Protein AF-A0A943PWL1-F1 (afdb_monomer_lite)

Radius of gyration: 16.0 Å; chains: 1; bounding box: 58×34×26 Å

Secondary structure (DSSP, 8-state):
--------------TTHHHHHHHHHHHHHHS--SEEEEE-TTS-HHHHHHHHHHHHHHHHHH-TT-EEEEE-S-HHHHHHHTTS--TTEEE-

Foldseek 3Di:
DDDDDDPDDDDDDPPPLVVVLVVLLVDLVPDDPLEDEAECQVDDLVSLLVSQVSSLVSNCVVHVPGAYEYEYNDPVNVVVCVPPPRPRYHYD

Structure (mmCIF, N/CA/C/O backbone):
data_AF-A0A943PWL1-F1
#
_entry.id   AF-A0A943PWL1-F1
#
loop_
_atom_site.group_PDB
_atom_site.id
_atom_site.type_symbol
_atom_site.label_atom_id
_atom_site.label_alt_id
_atom_site.label_comp_id
_atom_site.label_asym_id
_atom_site.label_entity_id
_atom_site.label_seq_id
_atom_site.pdbx_PDB_ins_code
_atom_site.Cartn_x
_atom_site.Cartn_y
_atom_site.Cartn_z
_atom_site.occupancy
_atom_site.B_iso_or_equiv
_atom_site.auth_seq_id
_atom_site.auth_comp_id
_atom_site.auth_asym_id
_atom_site.auth_atom_id
_atom_site.pdbx_PDB_model_num
ATOM 1 N N . MET A 1 1 ? 42.557 24.029 -4.466 1.00 40.28 1 MET A N 1
ATOM 2 C CA . MET A 1 1 ? 41.235 24.632 -4.769 1.00 40.28 1 MET A CA 1
ATOM 3 C C . MET A 1 1 ? 40.140 23.680 -4.301 1.00 40.28 1 MET A C 1
ATOM 5 O O . MET A 1 1 ? 40.006 22.606 -4.871 1.00 40.28 1 MET A O 1
ATOM 9 N N . SER A 1 2 ? 39.411 24.022 -3.236 1.00 48.88 2 SER A N 1
ATOM 10 C CA . SER A 1 2 ? 38.331 23.180 -2.698 1.00 48.88 2 SER A CA 1
ATOM 11 C C . SER A 1 2 ? 37.034 23.438 -3.477 1.00 48.88 2 SER A C 1
ATOM 13 O O . SER A 1 2 ? 36.561 24.575 -3.528 1.00 48.88 2 SER A O 1
ATOM 15 N N . LYS A 1 3 ? 36.481 22.413 -4.141 1.00 48.38 3 LYS A N 1
ATOM 16 C CA . LYS A 1 3 ? 35.210 22.520 -4.878 1.00 48.38 3 LYS A CA 1
ATOM 17 C C . LYS A 1 3 ? 34.060 22.610 -3.868 1.00 48.38 3 LYS A C 1
ATOM 19 O O . LYS A 1 3 ? 33.725 21.621 -3.223 1.00 48.38 3 LYS A O 1
ATOM 24 N N . LYS A 1 4 ? 33.439 23.787 -3.733 1.00 51.34 4 LYS A N 1
ATOM 25 C CA . LYS A 1 4 ? 32.205 23.961 -2.948 1.00 51.34 4 LYS A CA 1
ATOM 26 C C . LYS A 1 4 ? 31.073 23.150 -3.600 1.00 51.34 4 LYS A C 1
ATOM 28 O O . LYS A 1 4 ? 30.667 23.455 -4.719 1.00 51.34 4 LYS A O 1
ATOM 33 N N . LYS A 1 5 ? 30.561 22.127 -2.905 1.00 57.03 5 LYS A N 1
ATOM 34 C CA . LYS A 1 5 ? 29.326 21.408 -3.272 1.00 57.03 5 LYS A CA 1
ATOM 35 C C . LYS A 1 5 ? 28.145 22.378 -3.135 1.00 57.03 5 LYS A C 1
ATOM 37 O O . LYS A 1 5 ? 27.754 22.712 -2.022 1.00 57.03 5 LYS A O 1
ATOM 42 N N . GLN A 1 6 ? 27.587 22.846 -4.249 1.00 54.66 6 GLN A N 1
ATOM 43 C CA . GLN A 1 6 ? 26.293 23.531 -4.240 1.00 54.66 6 GLN A CA 1
ATOM 44 C C . GLN A 1 6 ? 25.178 22.480 -4.176 1.00 54.66 6 GLN A C 1
ATOM 46 O O . GLN A 1 6 ? 24.926 21.795 -5.164 1.00 54.66 6 GLN A O 1
ATOM 51 N N . CYS A 1 7 ? 24.487 22.376 -3.039 1.00 55.16 7 CYS A N 1
ATOM 52 C CA . CYS A 1 7 ? 23.130 21.827 -3.014 1.00 55.16 7 CYS A CA 1
ATOM 53 C C . CYS A 1 7 ? 22.202 22.879 -3.630 1.00 55.16 7 CYS A C 1
ATOM 55 O O . CYS A 1 7 ? 21.814 23.837 -2.965 1.00 55.16 7 CYS A O 1
ATOM 57 N N . LYS A 1 8 ? 21.894 22.735 -4.921 1.00 63.66 8 LYS A N 1
ATOM 58 C CA . LYS A 1 8 ? 20.804 23.478 -5.556 1.00 63.66 8 LYS A CA 1
ATOM 59 C C . LYS A 1 8 ? 19.510 22.738 -5.231 1.00 63.66 8 LYS A C 1
ATOM 61 O O . LYS A 1 8 ? 19.403 21.553 -5.537 1.00 63.66 8 LYS A O 1
ATOM 66 N N . TYR A 1 9 ? 18.565 23.412 -4.581 1.00 59.62 9 TYR A N 1
ATOM 67 C CA . TYR A 1 9 ? 17.222 22.879 -4.375 1.00 59.62 9 TYR A CA 1
ATOM 68 C C . TYR A 1 9 ? 16.631 22.503 -5.733 1.00 59.62 9 TYR A C 1
ATOM 70 O O . TYR A 1 9 ?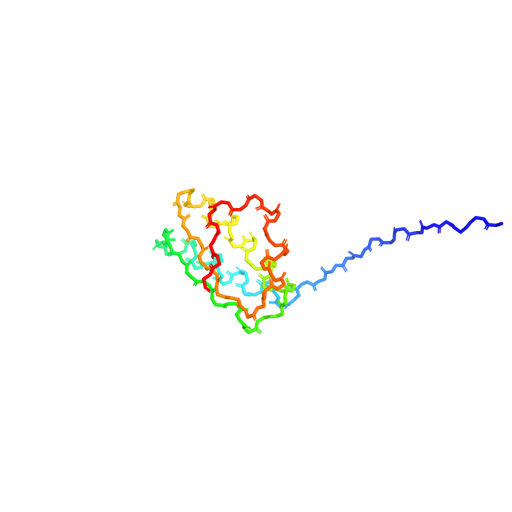 16.505 23.352 -6.615 1.00 59.62 9 TYR A O 1
ATOM 78 N N . LEU A 1 10 ? 16.305 21.227 -5.904 1.00 54.72 10 LEU A N 1
ATOM 79 C CA . LEU A 1 10 ? 15.545 20.756 -7.049 1.00 54.72 10 LEU A CA 1
ATOM 80 C C . LEU A 1 10 ? 14.067 20.850 -6.677 1.00 54.72 10 LEU A C 1
ATOM 82 O O . LEU A 1 10 ? 13.593 20.155 -5.780 1.00 54.72 10 LEU A O 1
ATOM 86 N N . THR A 1 11 ? 13.359 21.761 -7.332 1.00 53.72 11 THR A N 1
ATOM 87 C CA . THR A 1 11 ? 11.899 21.840 -7.295 1.00 53.72 11 THR A CA 1
ATOM 88 C C . THR A 1 11 ? 11.354 20.937 -8.396 1.00 53.72 11 THR A C 1
ATOM 90 O O . THR A 1 11 ? 11.808 21.004 -9.535 1.00 53.72 11 THR A O 1
ATOM 93 N N . PHE A 1 12 ? 10.403 20.070 -8.052 1.00 55.34 12 PHE A N 1
ATOM 94 C CA . PHE A 1 12 ? 9.808 19.115 -8.984 1.00 55.34 12 PHE A CA 1
ATOM 95 C C . PHE A 1 12 ? 8.307 19.382 -9.107 1.00 55.34 12 PHE A C 1
ATOM 97 O O . PHE A 1 12 ? 7.606 19.434 -8.096 1.00 55.34 12 PHE A O 1
ATOM 104 N N . ASP A 1 13 ? 7.822 19.521 -10.341 1.00 54.66 13 ASP A N 1
ATOM 105 C CA . ASP A 1 13 ? 6.394 19.495 -10.660 1.00 54.66 13 ASP A CA 1
ATOM 106 C C . ASP A 1 13 ? 5.981 18.043 -10.960 1.00 54.66 13 ASP A C 1
ATOM 108 O O . ASP A 1 13 ? 6.492 17.399 -11.877 1.00 54.66 13 ASP A O 1
ATOM 112 N N . PHE A 1 14 ? 5.105 17.480 -10.127 1.00 53.59 14 PHE A N 1
ATOM 113 C CA . PHE A 1 14 ? 4.759 16.053 -10.115 1.00 53.59 14 PHE A CA 1
ATOM 114 C C . PHE A 1 14 ? 3.525 15.734 -10.979 1.00 53.59 14 PHE A C 1
ATOM 116 O O . PHE A 1 14 ? 2.579 15.088 -10.515 1.00 53.59 14 PHE A O 1
ATOM 123 N N . SER A 1 15 ? 3.518 16.160 -12.240 1.00 56.34 15 SER A N 1
ATOM 124 C CA . SER A 1 15 ? 2.292 16.307 -13.042 1.00 56.34 15 SER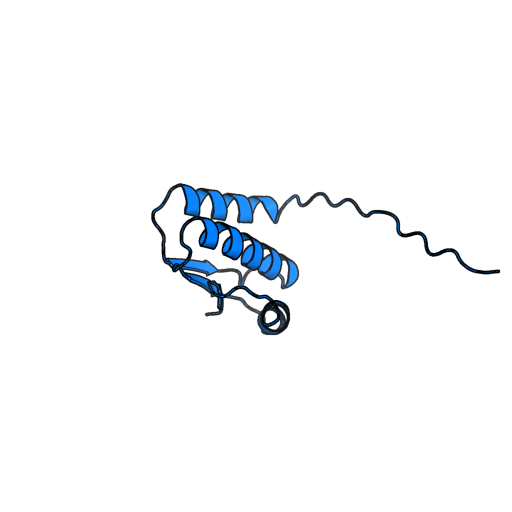 A CA 1
ATOM 125 C C . SER A 1 15 ? 1.599 15.024 -13.563 1.00 56.34 15 SER A C 1
ATOM 127 O O . SER A 1 15 ? 0.602 15.132 -14.276 1.00 56.34 15 SER A O 1
ATOM 129 N N . ASN A 1 16 ? 1.988 13.810 -13.137 1.00 60.78 16 ASN A N 1
ATOM 130 C CA . ASN A 1 16 ? 1.232 12.576 -13.455 1.00 60.78 16 ASN A CA 1
ATOM 131 C C . ASN A 1 16 ? 0.897 11.695 -12.235 1.00 60.78 16 ASN A C 1
ATOM 133 O O . ASN A 1 16 ? -0.269 11.363 -12.014 1.00 60.78 16 ASN A O 1
ATOM 137 N N . SER A 1 17 ? 1.877 11.411 -11.367 1.00 63.12 17 SER A N 1
ATOM 138 C CA . SER A 1 17 ? 1.646 10.685 -10.098 1.00 63.12 17 SER A CA 1
ATOM 139 C C . SER A 1 17 ? 0.617 11.363 -9.178 1.00 63.12 17 SER A C 1
ATOM 141 O O . SER A 1 17 ? -0.074 10.687 -8.415 1.00 63.12 17 SER A O 1
ATOM 143 N N . GLY A 1 18 ? 0.463 12.691 -9.280 1.00 73.69 18 GLY A N 1
ATOM 144 C CA . GLY A 1 18 ? -0.550 13.439 -8.535 1.00 73.69 18 GLY A CA 1
ATOM 145 C C . GLY A 1 18 ? -1.983 13.000 -8.852 1.00 73.69 18 GLY A C 1
ATOM 146 O O . GLY A 1 18 ? -2.784 12.852 -7.937 1.00 73.69 18 GLY A O 1
ATOM 147 N N . LYS A 1 19 ? -2.304 12.705 -10.119 1.00 83.31 19 LYS A N 1
ATOM 148 C CA . LYS A 1 19 ? -3.674 12.340 -10.528 1.00 83.31 19 LYS A CA 1
ATOM 149 C C . LYS A 1 19 ? -4.110 10.992 -9.958 1.00 83.31 19 LYS A C 1
ATOM 151 O O . LYS A 1 19 ? -5.245 10.859 -9.503 1.00 83.31 19 LYS A O 1
ATOM 156 N N . ILE A 1 20 ? -3.211 10.004 -9.963 1.00 85.19 20 ILE A N 1
ATOM 157 C CA . ILE A 1 20 ? -3.493 8.671 -9.410 1.00 85.19 20 ILE A CA 1
ATOM 158 C C . ILE A 1 20 ? -3.727 8.782 -7.904 1.00 85.19 20 ILE A C 1
ATOM 160 O O . ILE A 1 20 ? -4.731 8.287 -7.395 1.00 85.19 20 ILE A O 1
ATOM 164 N N . LEU A 1 21 ? -2.849 9.500 -7.202 1.00 89.25 21 LEU A N 1
ATOM 165 C CA . LEU A 1 21 ? -2.979 9.690 -5.764 1.00 89.25 21 LEU A CA 1
ATOM 166 C C . LEU A 1 21 ? -4.266 10.440 -5.389 1.00 89.25 21 LEU A C 1
ATOM 168 O O . LEU A 1 21 ? -4.956 10.038 -4.456 1.00 89.25 21 LEU A O 1
ATOM 172 N N . GLU A 1 22 ? -4.625 11.496 -6.121 1.00 91.38 22 GLU A N 1
ATOM 173 C CA . GLU A 1 22 ? -5.883 12.216 -5.896 1.00 91.38 22 GLU A CA 1
ATOM 174 C C . GLU A 1 22 ? -7.104 11.318 -6.113 1.00 91.38 22 GLU A C 1
ATOM 176 O O . GLU A 1 22 ? -8.059 11.369 -5.336 1.00 91.38 22 GLU A O 1
ATOM 181 N N . ARG A 1 23 ? -7.068 10.422 -7.107 1.00 91.06 23 ARG A N 1
ATOM 182 C CA . ARG A 1 23 ? -8.132 9.429 -7.303 1.00 91.06 23 ARG A CA 1
ATOM 183 C C . ARG A 1 23 ? -8.263 8.495 -6.098 1.00 91.06 23 ARG A C 1
ATOM 185 O O . ARG A 1 23 ? -9.385 8.262 -5.651 1.00 91.06 23 ARG A O 1
ATOM 192 N N . VAL A 1 24 ? -7.146 8.011 -5.550 1.00 92.19 24 VAL A N 1
ATOM 193 C CA . VAL A 1 24 ? -7.144 7.153 -4.352 1.00 92.19 24 VAL A CA 1
ATOM 194 C C . VAL A 1 24 ? -7.704 7.899 -3.139 1.00 92.19 24 VAL A C 1
ATOM 196 O O . VAL A 1 24 ? -8.612 7.395 -2.479 1.00 92.19 24 VAL A O 1
ATOM 199 N N . LYS A 1 25 ? -7.244 9.128 -2.876 1.00 93.75 25 LYS A N 1
ATOM 200 C CA . LYS A 1 25 ? -7.752 9.954 -1.766 1.00 93.75 25 LYS A C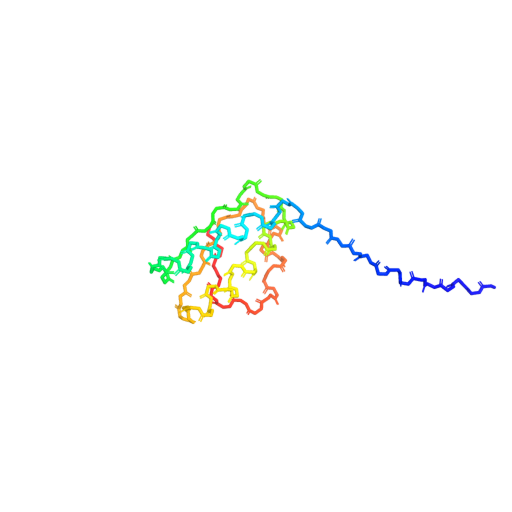A 1
ATOM 201 C C . LYS A 1 25 ? -9.252 10.204 -1.877 1.00 93.75 25 LYS A C 1
ATOM 203 O O . LYS A 1 25 ? -9.983 10.023 -0.904 1.00 93.75 25 LYS A O 1
ATOM 208 N N . ASN A 1 26 ? -9.721 10.582 -3.066 1.00 94.62 26 ASN A N 1
ATOM 209 C CA . ASN A 1 26 ? -11.138 10.829 -3.316 1.00 94.62 26 ASN A CA 1
ATOM 210 C C . ASN A 1 26 ? -11.979 9.569 -3.095 1.00 94.62 26 ASN A C 1
ATOM 212 O O . ASN A 1 26 ? -13.062 9.656 -2.514 1.00 94.62 26 ASN A O 1
ATOM 216 N N . TYR A 1 27 ? -11.469 8.402 -3.497 1.00 93.44 27 TYR A N 1
ATOM 217 C CA . TYR A 1 27 ? -12.122 7.123 -3.242 1.00 93.44 27 TYR A CA 1
ATOM 218 C C . TYR A 1 27 ? -12.222 6.831 -1.739 1.00 93.44 27 TYR A C 1
ATOM 220 O O . TYR A 1 27 ? -13.323 6.635 -1.229 1.00 93.44 27 TYR A O 1
ATOM 228 N N . ILE A 1 28 ? -11.100 6.898 -1.011 1.00 93.44 28 ILE A N 1
ATOM 229 C CA . ILE A 1 28 ? -11.051 6.653 0.440 1.00 93.44 28 ILE A CA 1
ATOM 230 C C . ILE A 1 28 ? -11.973 7.613 1.195 1.00 93.44 28 ILE A C 1
ATOM 232 O O . ILE A 1 28 ? -12.630 7.217 2.156 1.00 93.44 28 ILE A O 1
ATOM 236 N N . LYS A 1 29 ? -12.052 8.879 0.771 1.00 93.62 29 LYS A N 1
ATOM 237 C CA . LYS A 1 29 ? -12.931 9.874 1.390 1.00 93.62 29 LYS A CA 1
ATOM 238 C C . LYS A 1 29 ? -14.404 9.532 1.175 1.00 93.62 29 LYS A C 1
ATOM 240 O O . LYS A 1 29 ? -15.166 9.550 2.141 1.00 93.62 29 LYS A O 1
ATOM 245 N N . LYS A 1 30 ? -14.785 9.223 -0.069 1.00 94.69 30 LYS A N 1
ATOM 246 C CA . LYS A 1 30 ? -16.180 9.040 -0.492 1.00 94.69 30 LYS A CA 1
ATOM 247 C C . LYS A 1 30 ? -16.796 7.727 -0.016 1.00 94.69 30 LYS A C 1
ATOM 249 O O . LYS A 1 30 ? -17.986 7.709 0.280 1.00 94.69 30 LYS A O 1
ATOM 254 N N . TYR A 1 31 ? -16.016 6.653 0.033 1.00 92.06 31 TYR A N 1
ATOM 255 C CA . TYR A 1 31 ? -16.523 5.312 0.311 1.00 92.06 31 TYR A CA 1
ATOM 256 C C . TYR A 1 31 ? -16.109 4.820 1.702 1.00 92.06 31 TYR A C 1
ATOM 258 O O . TYR A 1 31 ? -15.110 5.276 2.273 1.00 92.06 31 TYR A O 1
ATOM 266 N N . ASP A 1 32 ? -16.902 3.902 2.255 1.00 92.69 32 ASP A N 1
ATOM 267 C CA . ASP A 1 32 ? -16.519 3.117 3.426 1.00 92.69 32 ASP A CA 1
ATOM 268 C C . ASP A 1 32 ? -15.692 1.911 2.960 1.00 92.69 32 ASP A C 1
ATOM 270 O O . ASP A 1 32 ? -16.192 1.032 2.261 1.00 92.69 32 ASP A O 1
ATOM 274 N N . CYS A 1 33 ? -14.391 1.938 3.237 1.00 90.62 33 CYS A N 1
ATOM 275 C CA . CYS A 1 33 ? -13.414 0.995 2.691 1.00 90.62 33 CYS A CA 1
ATOM 276 C C . CYS A 1 33 ? -12.301 0.699 3.714 1.00 90.62 33 CYS A C 1
ATOM 278 O O . CYS A 1 33 ? -11.145 1.106 3.528 1.00 90.62 33 CYS A O 1
ATOM 280 N N . PRO A 1 34 ? -12.634 0.006 4.820 1.00 92.56 34 PRO A N 1
ATOM 281 C CA . PRO A 1 34 ? -11.647 -0.401 5.818 1.00 92.56 34 PRO A CA 1
ATOM 282 C C . PRO A 1 34 ? -10.580 -1.335 5.231 1.00 92.56 34 PRO A C 1
ATOM 284 O O . PRO A 1 34 ? -9.446 -1.325 5.703 1.00 92.56 34 PRO A O 1
ATOM 287 N N . GLU A 1 35 ? -10.902 -2.062 4.157 1.00 94.81 35 GLU A N 1
ATOM 288 C CA . GLU A 1 35 ? -9.928 -2.730 3.294 1.00 94.81 35 GLU A CA 1
ATOM 289 C C . GLU A 1 35 ? -10.019 -2.204 1.858 1.00 94.81 35 GLU A C 1
ATOM 291 O O . GLU A 1 35 ? -11.111 -2.030 1.313 1.00 94.81 35 GLU A O 1
ATOM 296 N N . ILE A 1 36 ? -8.870 -1.960 1.230 1.00 94.12 36 ILE A N 1
ATOM 297 C CA . ILE A 1 36 ? -8.774 -1.578 -0.184 1.00 94.12 36 ILE A CA 1
ATOM 298 C C . ILE A 1 36 ? -7.536 -2.218 -0.812 1.00 94.12 36 ILE A C 1
ATOM 300 O O . ILE A 1 36 ? -6.495 -2.316 -0.170 1.00 94.12 36 ILE A O 1
ATOM 304 N N . THR A 1 37 ? -7.653 -2.643 -2.071 1.00 94.88 37 THR A N 1
ATOM 305 C CA . THR A 1 37 ? -6.531 -3.164 -2.861 1.00 94.88 37 THR A CA 1
ATOM 306 C C . THR A 1 37 ? -6.216 -2.202 -3.998 1.00 94.88 37 THR A C 1
ATOM 308 O O . THR A 1 37 ? -7.119 -1.791 -4.727 1.00 94.88 37 THR A O 1
ATOM 311 N N . LEU A 1 38 ? -4.945 -1.838 -4.141 1.00 93.38 38 LEU A N 1
ATOM 312 C CA . LEU A 1 38 ? -4.432 -1.048 -5.254 1.00 93.38 38 LEU A CA 1
ATOM 313 C C . LEU A 1 38 ? -3.603 -1.947 -6.164 1.00 93.38 38 LEU A C 1
ATOM 315 O O . LEU A 1 38 ? -2.650 -2.572 -5.709 1.00 93.38 38 LEU A O 1
ATOM 319 N N . ASP A 1 39 ? -3.936 -1.976 -7.449 1.00 91.56 39 ASP A N 1
ATOM 320 C CA . ASP A 1 39 ? -3.063 -2.570 -8.455 1.00 91.56 39 ASP A CA 1
ATOM 321 C C . ASP A 1 39 ? -2.104 -1.502 -8.987 1.00 91.56 39 ASP A C 1
ATOM 323 O O . ASP A 1 39 ? -2.517 -0.514 -9.600 1.00 91.56 39 ASP A O 1
ATOM 327 N N . LEU A 1 40 ? -0.820 -1.686 -8.691 1.00 89.62 40 LEU A N 1
ATOM 328 C CA . LEU A 1 40 ? 0.277 -0.799 -9.063 1.00 89.62 40 LEU A CA 1
ATOM 329 C C . LEU A 1 40 ? 1.259 -1.494 -10.022 1.00 89.62 40 LEU A C 1
ATOM 331 O O . LEU A 1 40 ? 2.334 -0.955 -10.280 1.00 89.62 40 LEU A O 1
ATOM 335 N N . SER A 1 41 ? 0.911 -2.668 -10.560 1.00 88.19 41 SER A N 1
ATOM 336 C CA . SER A 1 41 ? 1.771 -3.457 -11.457 1.00 88.19 41 SER A CA 1
ATOM 337 C C . SER A 1 41 ? 2.164 -2.718 -12.738 1.00 88.19 41 SER A C 1
ATOM 339 O O . SER A 1 41 ? 3.264 -2.908 -13.251 1.00 88.19 41 SER A O 1
ATOM 341 N N . ALA A 1 42 ? 1.300 -1.824 -13.224 1.00 87.88 42 ALA A N 1
ATOM 342 C CA . ALA A 1 42 ? 1.554 -1.009 -14.410 1.00 87.88 42 ALA A CA 1
ATOM 343 C C . ALA A 1 42 ? 2.532 0.161 -14.172 1.00 87.88 42 ALA A C 1
ATOM 345 O O . ALA A 1 42 ? 2.880 0.870 -15.117 1.00 87.88 42 ALA A O 1
ATOM 346 N N . LEU A 1 43 ? 2.941 0.410 -12.925 1.00 85.31 43 LEU A N 1
ATOM 347 C CA . LEU A 1 43 ? 3.786 1.541 -12.553 1.00 85.31 43 LEU A CA 1
ATOM 348 C C . LEU A 1 43 ? 5.239 1.115 -12.360 1.00 85.31 43 LEU A C 1
ATOM 350 O O . LEU A 1 43 ? 5.539 0.003 -11.928 1.00 85.31 43 LEU A O 1
ATOM 354 N N . ASN A 1 44 ? 6.165 2.041 -12.614 1.00 86.50 44 ASN A N 1
ATOM 355 C CA . ASN A 1 44 ? 7.558 1.805 -12.251 1.00 86.50 44 ASN A CA 1
ATOM 356 C C . ASN A 1 44 ? 7.741 1.811 -10.721 1.00 86.50 44 ASN A C 1
ATOM 358 O O . ASN A 1 44 ? 6.915 2.335 -9.969 1.00 86.50 44 ASN A O 1
ATOM 362 N N . VAL A 1 45 ? 8.874 1.268 -10.266 1.00 85.00 45 VAL A N 1
ATOM 363 C CA . VAL A 1 45 ? 9.227 1.138 -8.841 1.00 85.00 45 VAL A CA 1
ATOM 364 C C . VAL A 1 45 ? 9.065 2.440 -8.051 1.00 85.00 45 VAL A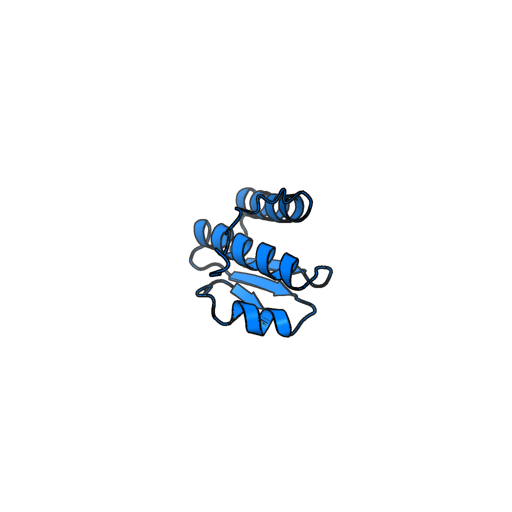 C 1
ATOM 366 O O . VAL A 1 45 ? 8.563 2.416 -6.929 1.00 85.00 45 VAL A O 1
ATOM 369 N N . PHE A 1 46 ? 9.443 3.585 -8.623 1.00 85.06 46 PHE A N 1
ATOM 370 C CA . PHE A 1 46 ? 9.401 4.868 -7.926 1.00 85.06 46 PHE A CA 1
ATOM 371 C C . PHE A 1 46 ? 7.966 5.384 -7.776 1.00 85.06 46 PHE A C 1
ATOM 373 O O . PHE A 1 46 ? 7.556 5.795 -6.689 1.00 85.06 46 PHE A O 1
ATOM 380 N N . GLU A 1 47 ? 7.182 5.327 -8.853 1.00 85.94 47 GLU A N 1
ATOM 381 C CA . GLU A 1 47 ? 5.780 5.744 -8.849 1.00 85.94 47 GLU A CA 1
ATOM 382 C C . GLU A 1 47 ? 4.924 4.854 -7.947 1.00 85.94 47 GLU A C 1
ATOM 384 O O . GLU A 1 47 ? 4.169 5.378 -7.123 1.00 85.94 47 GLU A O 1
ATOM 389 N N . ALA A 1 48 ? 5.092 3.532 -8.048 1.00 88.19 48 ALA A N 1
ATOM 390 C CA . ALA A 1 48 ? 4.405 2.565 -7.202 1.00 88.19 48 ALA A CA 1
ATOM 391 C C . ALA A 1 48 ? 4.708 2.823 -5.721 1.00 88.19 48 ALA A C 1
ATOM 393 O O . ALA A 1 48 ? 3.786 2.975 -4.923 1.00 88.19 48 ALA A O 1
ATOM 394 N N . SER A 1 49 ? 5.986 2.985 -5.362 1.00 86.88 49 SER A N 1
ATOM 395 C CA . SER A 1 49 ? 6.399 3.235 -3.975 1.00 86.88 49 SER A CA 1
ATOM 396 C C . SER A 1 49 ? 5.814 4.535 -3.418 1.00 86.88 49 SER A C 1
ATOM 398 O O . SER A 1 49 ? 5.323 4.568 -2.288 1.00 86.88 49 SER A O 1
ATOM 400 N N . LYS A 1 50 ? 5.802 5.606 -4.225 1.00 88.69 50 LYS A N 1
ATOM 401 C CA . LYS A 1 50 ? 5.200 6.892 -3.849 1.00 88.69 50 LYS A CA 1
ATOM 402 C C . LYS A 1 50 ? 3.700 6.759 -3.588 1.00 88.69 50 LYS A C 1
ATOM 404 O O . LYS A 1 50 ? 3.214 7.236 -2.563 1.00 88.69 50 LYS A O 1
ATOM 409 N N . ILE A 1 51 ? 2.963 6.158 -4.523 1.00 89.81 51 ILE A N 1
ATOM 410 C CA . ILE A 1 51 ? 1.508 6.002 -4.403 1.00 89.81 51 ILE A CA 1
ATOM 411 C C . ILE A 1 51 ? 1.176 5.110 -3.215 1.00 89.81 51 ILE A C 1
ATOM 413 O O . ILE A 1 51 ? 0.306 5.470 -2.427 1.00 89.81 51 ILE A O 1
ATOM 417 N N . MET A 1 52 ? 1.901 4.009 -3.046 1.00 90.44 52 MET A N 1
ATOM 418 C CA . MET A 1 52 ? 1.710 3.060 -1.959 1.00 90.44 52 MET A CA 1
ATOM 419 C C . MET A 1 52 ? 1.872 3.722 -0.587 1.00 90.44 52 MET A C 1
ATOM 421 O O . MET A 1 52 ? 0.946 3.690 0.221 1.00 90.44 52 MET A O 1
ATOM 425 N N . LEU A 1 53 ? 2.991 4.413 -0.349 1.00 90.88 53 LEU A N 1
ATOM 426 C CA . LEU A 1 53 ? 3.267 5.047 0.942 1.00 90.88 53 LEU A CA 1
ATOM 427 C C . LEU A 1 53 ? 2.259 6.156 1.278 1.00 90.88 53 LEU A C 1
ATOM 429 O O . LEU A 1 53 ? 1.719 6.204 2.384 1.00 90.88 53 LEU A O 1
ATOM 433 N N . LEU A 1 54 ? 1.978 7.042 0.318 1.00 91.88 54 LEU A N 1
ATOM 434 C CA . LEU A 1 54 ? 1.057 8.161 0.533 1.00 91.88 54 LEU A CA 1
ATOM 435 C C . LEU A 1 54 ? -0.389 7.685 0.704 1.00 91.88 54 LEU A C 1
ATOM 437 O O . LEU A 1 54 ? -1.123 8.239 1.523 1.00 91.88 54 LEU A O 1
ATOM 441 N N . SER A 1 55 ? -0.790 6.645 -0.029 1.00 93.00 55 SER A N 1
ATOM 442 C CA . SER A 1 55 ? -2.106 6.023 0.137 1.00 93.00 55 SER A CA 1
ATOM 443 C C . SER A 1 55 ? -2.217 5.329 1.489 1.00 93.00 55 SER A C 1
ATOM 445 O O . SER A 1 55 ? -3.247 5.467 2.139 1.00 93.00 55 SER A O 1
ATOM 447 N N . SER A 1 56 ? -1.156 4.656 1.952 1.00 92.56 56 SER A N 1
ATOM 448 C CA . SER A 1 56 ? -1.120 3.991 3.261 1.00 92.56 56 SER A CA 1
ATOM 449 C C . SER A 1 56 ? -1.331 4.987 4.391 1.00 92.56 56 SER A C 1
ATOM 451 O O . SER A 1 56 ? -2.194 4.779 5.242 1.00 92.56 56 SER A O 1
ATOM 453 N N . ALA A 1 57 ? -0.595 6.102 4.362 1.00 93.00 57 ALA A N 1
ATOM 454 C CA . ALA A 1 57 ? -0.718 7.161 5.356 1.00 93.00 57 ALA A CA 1
ATOM 455 C C . ALA A 1 57 ? -2.122 7.788 5.353 1.00 93.00 57 ALA A C 1
ATOM 457 O O . ALA A 1 57 ? -2.715 7.983 6.412 1.00 93.00 57 ALA A O 1
ATOM 458 N N . TYR A 1 58 ? -2.680 8.069 4.171 1.00 94.12 58 TYR A N 1
ATOM 459 C CA . TYR A 1 58 ? -4.018 8.651 4.052 1.00 94.12 58 TYR A CA 1
ATOM 460 C C . TYR A 1 58 ? -5.123 7.679 4.492 1.00 94.12 58 TYR A C 1
ATOM 462 O O . TYR A 1 58 ? -6.068 8.069 5.171 1.00 94.12 58 TYR A O 1
ATOM 470 N N . HIS A 1 59 ? -5.002 6.400 4.132 1.00 95.25 59 HIS A N 1
ATOM 471 C CA . HIS A 1 59 ? -5.939 5.355 4.541 1.00 95.25 59 HIS A CA 1
ATOM 472 C C . HIS A 1 59 ? -5.926 5.154 6.057 1.00 95.25 59 HIS A C 1
ATOM 474 O O . HIS A 1 59 ? -6.991 5.160 6.670 1.00 95.25 59 HIS A O 1
ATOM 480 N N . TYR A 1 60 ? -4.737 5.098 6.666 1.00 94.06 60 TYR A N 1
ATOM 481 C CA . TYR A 1 60 ? -4.562 4.958 8.114 1.00 94.06 60 TYR A CA 1
ATOM 482 C C . TYR A 1 60 ? -5.255 6.076 8.905 1.00 94.06 60 TYR A C 1
ATOM 484 O O . TYR A 1 60 ? -5.835 5.818 9.957 1.00 94.06 60 TYR A O 1
ATOM 492 N N . GLN A 1 61 ? -5.256 7.311 8.386 1.00 92.88 61 GLN A N 1
ATOM 493 C CA . GLN A 1 61 ? -5.955 8.434 9.024 1.00 92.88 61 GLN A CA 1
ATOM 494 C C . GLN A 1 61 ? -7.462 8.192 9.172 1.00 92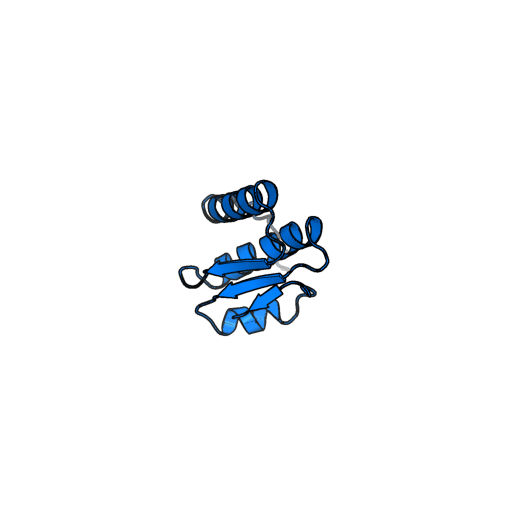.88 61 GLN A C 1
ATOM 496 O O . GLN A 1 61 ? -8.050 8.628 10.159 1.00 92.88 61 GLN A O 1
ATOM 501 N N . LYS A 1 62 ? -8.091 7.511 8.205 1.00 94.50 62 LYS A N 1
ATOM 502 C CA . LYS A 1 62 ? -9.524 7.184 8.248 1.00 94.50 62 LYS A CA 1
ATOM 503 C C . LYS A 1 62 ? -9.785 5.836 8.930 1.00 94.50 62 LYS A C 1
ATOM 505 O O . LYS A 1 62 ? -10.777 5.702 9.640 1.00 94.50 62 LYS A O 1
ATOM 510 N N . TYR A 1 63 ? -8.890 4.864 8.753 1.00 93.88 63 TYR A N 1
ATOM 511 C CA . TYR A 1 63 ? -9.018 3.503 9.274 1.00 93.88 63 TYR A CA 1
ATOM 512 C C . TYR A 1 63 ? -7.706 3.035 9.932 1.00 93.88 63 TYR A C 1
ATOM 514 O O . TYR A 1 63 ? -6.936 2.301 9.314 1.00 93.88 63 TYR A O 1
ATOM 522 N N . PRO A 1 64 ? -7.451 3.371 11.210 1.00 91.75 64 PRO A N 1
ATOM 523 C CA . PRO A 1 64 ? -6.207 2.986 11.890 1.00 91.75 64 PRO A CA 1
ATOM 524 C C . PRO A 1 64 ? -5.988 1.469 12.008 1.00 91.75 64 PRO A C 1
ATOM 526 O O . PRO A 1 64 ? -4.864 1.006 12.164 1.00 91.75 64 PRO A O 1
ATOM 529 N N . LYS A 1 65 ? -7.075 0.690 11.949 1.00 92.94 65 LYS A N 1
ATOM 530 C CA . LYS A 1 65 ? -7.059 -0.784 11.933 1.00 92.94 65 LYS A CA 1
ATOM 531 C C . LYS A 1 65 ? -7.322 -1.371 10.542 1.00 92.94 65 LYS A C 1
ATOM 533 O O . LYS A 1 65 ? -7.451 -2.584 10.411 1.00 92.94 65 LYS A O 1
ATOM 538 N N . GLY A 1 66 ? -7.497 -0.514 9.540 1.00 93.44 66 GLY A N 1
ATOM 539 C CA . GLY A 1 66 ? -7.770 -0.930 8.176 1.00 93.44 66 GLY A CA 1
ATOM 540 C C . GLY A 1 66 ? -6.517 -1.455 7.484 1.00 93.44 66 GLY A C 1
ATOM 541 O O . GLY A 1 66 ? -5.402 -1.264 7.967 1.00 93.44 66 GLY A O 1
ATOM 542 N N . LYS A 1 67 ? -6.711 -2.101 6.335 1.00 94.81 67 LYS A N 1
ATOM 543 C CA . LYS A 1 67 ? -5.626 -2.642 5.516 1.00 94.81 67 LYS A CA 1
ATOM 544 C C . LYS A 1 67 ? -5.638 -2.062 4.107 1.00 94.81 67 LYS A C 1
ATOM 546 O O . LYS A 1 67 ? -6.662 -2.077 3.423 1.00 94.81 67 LYS A O 1
ATOM 551 N N . LEU A 1 68 ? -4.475 -1.605 3.663 1.00 94.12 68 LEU A N 1
ATOM 552 C CA . LEU A 1 68 ? -4.199 -1.246 2.282 1.00 94.12 68 LEU A CA 1
ATOM 553 C C . LEU A 1 68 ? -3.352 -2.351 1.652 1.00 94.12 68 LEU A C 1
ATOM 555 O O . LEU A 1 68 ? -2.179 -2.503 1.979 1.00 94.12 68 LEU A O 1
ATOM 559 N N . LYS A 1 69 ? -3.952 -3.104 0.735 1.00 93.69 69 LYS A N 1
ATOM 560 C CA . LYS A 1 69 ? -3.277 -4.138 -0.047 1.00 93.69 69 LYS A CA 1
ATOM 561 C C . LYS A 1 69 ? -2.735 -3.530 -1.337 1.00 93.69 69 LYS A C 1
ATOM 563 O O . LYS A 1 69 ? -3.399 -2.688 -1.945 1.00 93.69 69 LYS A O 1
ATOM 568 N N . CYS A 1 70 ? -1.542 -3.912 -1.765 1.00 90.75 70 CYS A N 1
ATOM 569 C CA . CYS A 1 70 ? -0.929 -3.408 -2.990 1.00 90.75 70 CYS A CA 1
ATOM 570 C C . CYS A 1 70 ? -0.352 -4.552 -3.816 1.00 90.75 70 CYS A C 1
ATOM 572 O O . CYS A 1 70 ? 0.554 -5.244 -3.362 1.00 90.75 70 CYS A O 1
ATOM 574 N N . HIS A 1 71 ? -0.853 -4.701 -5.039 1.00 90.56 71 HIS A N 1
ATOM 575 C CA . HIS A 1 71 ? -0.274 -5.592 -6.032 1.00 90.56 71 HIS A CA 1
ATOM 576 C C . HIS A 1 71 ? 0.802 -4.839 -6.809 1.00 90.56 71 HIS A C 1
ATOM 578 O O . HIS A 1 71 ? 0.553 -3.749 -7.333 1.00 90.56 71 HIS A O 1
ATOM 584 N N . VAL A 1 72 ? 2.015 -5.383 -6.858 1.00 85.44 72 VAL A N 1
ATOM 585 C CA . VAL A 1 72 ? 3.175 -4.724 -7.468 1.00 85.44 72 VAL A CA 1
ATOM 586 C C . VAL A 1 72 ? 3.92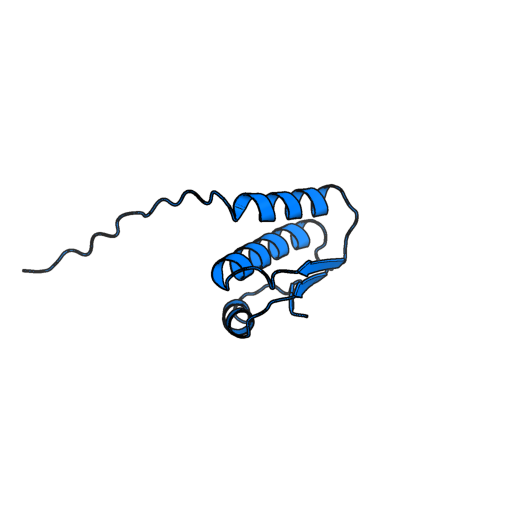2 -5.691 -8.376 1.00 85.44 72 VAL A C 1
ATOM 588 O O . VAL A 1 72 ? 4.045 -6.869 -8.070 1.00 85.44 72 VAL A O 1
ATOM 591 N N . ALA A 1 73 ? 4.470 -5.190 -9.484 1.00 79.94 73 ALA A N 1
ATOM 592 C CA . ALA A 1 73 ? 5.167 -6.036 -10.456 1.00 79.94 73 ALA A CA 1
ATOM 593 C C . ALA A 1 73 ? 6.624 -6.369 -10.075 1.00 79.94 73 ALA A C 1
ATOM 595 O O . ALA A 1 73 ? 7.246 -7.206 -10.721 1.00 79.94 73 ALA A O 1
ATOM 596 N N . SER A 1 74 ? 7.211 -5.684 -9.085 1.00 78.50 74 SER A N 1
ATOM 597 C CA . SER A 1 74 ? 8.655 -5.738 -8.825 1.00 78.50 74 SER A CA 1
ATOM 598 C C . SER A 1 74 ? 8.994 -6.056 -7.372 1.00 78.50 74 SER A C 1
ATOM 600 O O . SER A 1 74 ? 8.603 -5.326 -6.463 1.00 78.50 74 SER A O 1
ATOM 602 N N . GLU A 1 75 ? 9.844 -7.065 -7.171 1.00 77.88 75 GLU A N 1
ATOM 603 C CA . GLU A 1 75 ? 10.440 -7.411 -5.870 1.00 77.88 75 GLU A CA 1
ATOM 604 C C . GLU A 1 75 ? 11.273 -6.264 -5.274 1.00 77.88 75 GLU A C 1
ATOM 606 O O . GLU A 1 75 ? 11.356 -6.109 -4.056 1.00 77.88 75 GLU A O 1
ATOM 611 N N . ASN A 1 76 ? 11.825 -5.381 -6.116 1.00 79.25 76 ASN A N 1
ATOM 612 C CA . ASN A 1 76 ? 12.574 -4.208 -5.657 1.00 79.25 76 ASN A CA 1
ATOM 613 C C . ASN A 1 76 ? 11.710 -3.247 -4.830 1.00 79.25 76 ASN A C 1
ATOM 615 O O . ASN A 1 76 ? 12.239 -2.541 -3.971 1.00 79.25 76 ASN A O 1
ATOM 619 N N . ILE A 1 77 ? 10.392 -3.226 -5.061 1.00 79.75 77 ILE A N 1
ATOM 620 C CA . ILE A 1 77 ? 9.461 -2.428 -4.257 1.00 79.75 77 ILE A CA 1
ATOM 621 C C . ILE A 1 77 ? 9.412 -2.975 -2.829 1.00 79.75 77 ILE A C 1
ATOM 623 O O . ILE A 1 77 ? 9.454 -2.185 -1.888 1.00 79.75 77 ILE A O 1
ATOM 627 N N . MET A 1 78 ? 9.414 -4.302 -2.653 1.00 71.62 78 MET A N 1
ATOM 628 C CA . MET A 1 78 ? 9.415 -4.920 -1.323 1.00 71.62 78 MET A CA 1
ATOM 629 C C . MET A 1 78 ? 10.656 -4.519 -0.523 1.00 71.62 78 MET A C 1
ATOM 631 O O . MET A 1 78 ? 10.543 -4.137 0.638 1.00 71.62 78 MET A O 1
ATOM 635 N N . ASN A 1 79 ? 11.829 -4.521 -1.160 1.00 78.88 79 ASN A N 1
ATOM 636 C CA . ASN A 1 79 ? 13.076 -4.100 -0.515 1.00 78.88 79 ASN A CA 1
ATOM 637 C C . ASN A 1 79 ? 13.077 -2.614 -0.139 1.00 78.88 79 ASN A C 1
ATOM 639 O O . ASN A 1 79 ? 13.658 -2.233 0.873 1.00 78.88 79 ASN A O 1
ATOM 643 N N . LEU A 1 80 ? 12.434 -1.768 -0.946 1.00 77.94 80 LEU A N 1
ATOM 644 C CA . LEU A 1 80 ? 12.381 -0.331 -0.692 1.00 77.94 80 LEU A CA 1
ATOM 645 C C . LEU A 1 80 ? 11.426 0.025 0.454 1.00 77.94 80 LEU A C 1
ATOM 647 O O . LEU A 1 80 ? 11.654 1.005 1.162 1.00 77.94 80 LEU A O 1
ATOM 651 N N . ILE A 1 81 ? 10.364 -0.760 0.642 1.00 74.19 81 ILE A N 1
ATOM 652 C CA . ILE A 1 81 ? 9.311 -0.460 1.619 1.00 74.19 81 ILE A CA 1
ATOM 653 C C . ILE A 1 81 ? 9.385 -1.287 2.900 1.00 74.19 81 ILE A C 1
ATOM 655 O O . ILE A 1 81 ? 8.781 -0.889 3.891 1.00 74.19 81 ILE A O 1
ATOM 659 N N . SER A 1 82 ? 10.167 -2.368 2.930 1.00 72.25 82 SER A N 1
ATOM 660 C CA . SER A 1 82 ? 10.380 -3.197 4.126 1.00 72.25 82 SER A CA 1
ATOM 661 C C . SER A 1 82 ? 10.962 -2.421 5.313 1.00 72.25 82 SER A C 1
ATOM 663 O O . SER A 1 82 ? 10.732 -2.788 6.462 1.00 72.25 82 SER A O 1
ATOM 665 N N . GLY A 1 83 ? 11.684 -1.327 5.053 1.00 73.56 83 GLY A N 1
ATOM 666 C CA . GLY A 1 83 ? 12.210 -0.428 6.083 1.00 73.56 83 GLY A CA 1
ATOM 667 C C . GLY A 1 83 ? 11.236 0.657 6.554 1.00 73.56 83 GLY A C 1
ATOM 668 O O . GLY A 1 83 ? 11.590 1.441 7.435 1.00 73.56 83 GLY A O 1
ATOM 669 N N . LEU A 1 84 ? 10.039 0.761 5.968 1.00 73.81 84 LEU A N 1
ATOM 670 C CA . LEU A 1 84 ? 9.083 1.816 6.297 1.00 73.81 84 LEU A CA 1
ATOM 671 C C . LEU A 1 84 ? 8.106 1.347 7.386 1.00 73.81 84 LEU A C 1
ATOM 673 O O . LEU A 1 84 ? 7.552 0.253 7.283 1.00 73.81 84 LEU A O 1
ATOM 677 N N . PRO A 1 85 ? 7.824 2.174 8.410 1.00 70.19 85 PRO A N 1
ATOM 678 C CA . PRO A 1 85 ? 6.870 1.841 9.465 1.00 70.19 85 PRO A CA 1
ATOM 679 C C . PRO A 1 85 ? 5.422 2.014 8.971 1.00 70.19 85 PRO A C 1
ATOM 681 O O . PRO A 1 85 ? 4.697 2.899 9.419 1.00 70.19 85 PRO A O 1
ATOM 684 N N . ALA A 1 86 ? 4.999 1.182 8.018 1.00 77.25 86 ALA A N 1
ATOM 685 C CA . ALA A 1 86 ? 3.667 1.196 7.415 1.00 77.25 86 ALA A CA 1
ATOM 686 C C . ALA A 1 86 ? 2.889 -0.078 7.789 1.00 77.25 86 ALA A C 1
ATOM 688 O O . ALA A 1 86 ? 2.669 -0.956 6.964 1.00 77.25 86 ALA A O 1
ATOM 689 N N . GLY A 1 87 ? 2.473 -0.193 9.056 1.00 82.06 87 GLY A N 1
ATOM 690 C CA . GLY A 1 87 ? 1.832 -1.409 9.586 1.00 82.06 87 GLY A CA 1
ATOM 691 C C . GLY A 1 87 ? 0.446 -1.736 9.009 1.00 82.06 87 GLY A C 1
ATOM 692 O O . GLY A 1 87 ? -0.036 -2.849 9.191 1.00 82.06 87 GLY A O 1
ATOM 693 N N . ASN A 1 88 ? -0.194 -0.788 8.317 1.00 89.44 88 ASN A N 1
ATOM 694 C CA . ASN A 1 88 ? -1.461 -1.002 7.613 1.00 89.44 88 ASN A CA 1
ATOM 695 C C . ASN A 1 88 ? -1.281 -1.402 6.139 1.00 89.44 88 ASN A C 1
ATOM 697 O O . ASN A 1 88 ? -2.279 -1.560 5.436 1.00 89.44 88 ASN A O 1
ATOM 701 N N . LEU A 1 89 ? -0.038 -1.525 5.670 1.00 89.81 89 LEU A N 1
ATOM 702 C CA . LEU A 1 89 ? 0.292 -1.853 4.293 1.00 89.81 89 LEU A CA 1
ATOM 703 C C . LEU A 1 89 ? 0.597 -3.347 4.147 1.00 89.81 89 LEU A C 1
ATOM 705 O O . LEU A 1 89 ? 1.367 -3.914 4.916 1.00 89.81 89 LEU A O 1
ATOM 709 N N . GLU A 1 90 ? 0.026 -3.966 3.121 1.00 89.56 90 GLU A N 1
ATOM 710 C CA . GLU A 1 90 ? 0.232 -5.372 2.782 1.00 89.56 90 GLU A CA 1
ATOM 711 C C . GLU A 1 90 ? 0.536 -5.475 1.282 1.00 89.56 90 GLU A C 1
ATOM 713 O O . GLU A 1 90 ? -0.214 -4.952 0.461 1.00 89.56 90 GLU A O 1
ATOM 718 N N . ILE A 1 91 ? 1.644 -6.112 0.902 1.00 85.44 91 ILE A N 1
ATOM 719 C CA . ILE A 1 91 ? 1.918 -6.428 -0.508 1.00 85.44 91 ILE A CA 1
ATOM 720 C C . ILE A 1 91 ? 1.318 -7.801 -0.812 1.00 85.44 91 ILE A C 1
ATOM 722 O O . ILE A 1 91 ? 1.545 -8.734 -0.041 1.00 85.44 91 ILE A O 1
ATOM 726 N N . VAL A 1 92 ? 0.553 -7.901 -1.907 1.00 83.19 92 VAL A N 1
ATOM 727 C CA . VAL A 1 92 ? -0.189 -9.110 -2.322 1.00 83.19 92 VAL A CA 1
ATOM 728 C C . VAL A 1 92 ? 0.101 -9.543 -3.751 1.00 83.19 92 VAL A C 1
ATOM 730 O O . VAL A 1 92 ? 0.228 -8.670 -4.641 1.00 83.19 92 VAL A O 1
#

pLDDT: mean 81.66, std 14.4, range [40.28, 95.25]

Sequence (92 aa):
MSKKKQCKYLTFDFSNSGKILERVKNYIKKYDCPEITLDLSALNVFEASKIMLLSSAYHYQKYPKGKLKCHVASENIMNLISGLPAGNLEIV